Protein AF-A0A1I7TC74-F1 (afdb_monomer_lite)

Sequence (71 aa):
MSLFHFLKSFAQFIAITFSLFTNIVLITLVIHKSPKKLGNYKYLMCYFCVMSMIYAGLDYVVQPVCLGYGT

pLDDT: mean 73.83, std 10.08, range [42.91, 86.31]

Organism: NCBI:txid1561998

Structure (mmCIF, N/CA/C/O backbone):
data_AF-A0A1I7TC74-F1
#
_entry.id   AF-A0A1I7TC74-F1
#
loop_
_atom_site.group_PDB
_atom_site.id
_atom_site.type_symbol
_atom_site.label_atom_id
_atom_site.label_alt_id
_atom_site.label_comp_id
_atom_site.label_asym_id
_atom_site.label_entity_id
_atom_site.label_seq_id
_atom_site.pdbx_PDB_ins_code
_atom_site.Cartn_x
_atom_site.Cartn_y
_atom_site.Cartn_z
_atom_site.occupancy
_atom_site.B_iso_or_equiv
_atom_site.auth_seq_id
_atom_site.auth_comp_id
_atom_site.auth_asym_id
_atom_site.auth_atom_id
_atom_site.pdbx_PDB_model_num
ATOM 1 N N . MET A 1 1 ? 16.605 4.155 -21.240 1.00 60.00 1 MET A N 1
ATOM 2 C CA . MET A 1 1 ? 15.192 3.783 -20.987 1.00 60.00 1 MET A CA 1
ATOM 3 C C . MET A 1 1 ? 15.034 2.748 -19.863 1.00 60.00 1 MET A C 1
ATOM 5 O O . MET A 1 1 ? 14.091 2.861 -19.096 1.00 60.00 1 MET A O 1
AT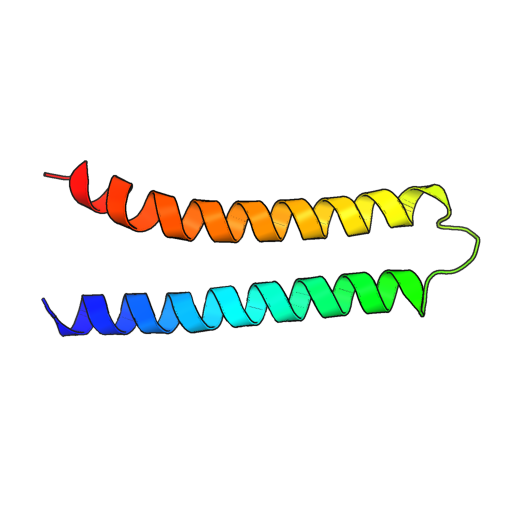OM 9 N N . SER A 1 2 ? 15.970 1.805 -19.686 1.00 67.69 2 SER A N 1
ATOM 10 C CA . SER A 1 2 ? 15.924 0.768 -18.632 1.00 67.69 2 SER A CA 1
ATOM 11 C C . SER A 1 2 ? 16.092 1.286 -17.193 1.00 67.69 2 SER A C 1
ATOM 13 O O . SER A 1 2 ? 15.395 0.829 -16.294 1.00 67.69 2 SER A O 1
ATOM 15 N N . LEU A 1 3 ? 16.972 2.267 -16.969 1.00 76.75 3 LEU A N 1
ATOM 16 C CA . LEU A 1 3 ? 17.305 2.761 -15.623 1.00 76.75 3 LEU A CA 1
ATOM 17 C C . LEU A 1 3 ? 16.114 3.457 -14.937 1.00 76.75 3 LEU A C 1
ATOM 19 O O . LEU A 1 3 ? 15.828 3.192 -13.773 1.00 76.75 3 LEU A O 1
ATOM 23 N N . PHE A 1 4 ? 15.354 4.267 -15.682 1.00 75.75 4 PHE A N 1
ATOM 24 C CA . PHE A 1 4 ? 14.126 4.900 -15.186 1.00 75.75 4 PHE A CA 1
ATOM 25 C C . PHE A 1 4 ? 13.061 3.874 -14.781 1.00 75.75 4 PHE A C 1
ATOM 27 O O . PHE A 1 4 ? 12.401 4.044 -13.759 1.00 75.75 4 PHE A O 1
ATOM 34 N N . HIS A 1 5 ? 12.920 2.791 -15.550 1.00 74.94 5 HIS A N 1
ATOM 35 C CA . HIS A 1 5 ? 11.975 1.717 -15.245 1.00 74.94 5 HIS A CA 1
ATOM 36 C C . HIS A 1 5 ? 12.362 0.977 -13.957 1.00 74.94 5 HIS A C 1
ATOM 38 O O . HIS A 1 5 ? 11.509 0.676 -13.122 1.00 74.94 5 HIS A O 1
ATOM 44 N N . PHE A 1 6 ? 13.664 0.756 -13.763 1.00 75.81 6 PHE A N 1
ATOM 45 C CA . PHE A 1 6 ? 14.204 0.126 -12.562 1.00 75.81 6 PHE A CA 1
ATOM 46 C C . PHE A 1 6 ? 13.992 0.994 -11.315 1.00 75.81 6 PHE A C 1
ATOM 48 O O . PHE A 1 6 ? 13.510 0.505 -10.294 1.00 75.81 6 PHE A O 1
ATOM 55 N N . LEU A 1 7 ? 14.271 2.299 -11.419 1.00 83.00 7 LEU A N 1
ATOM 56 C CA . LEU A 1 7 ? 14.047 3.258 -10.332 1.00 83.00 7 LEU A CA 1
ATOM 57 C C . LEU A 1 7 ? 12.571 3.314 -9.922 1.00 83.00 7 LEU A C 1
ATOM 59 O O . LEU A 1 7 ? 12.257 3.319 -8.733 1.00 83.00 7 LEU A O 1
ATOM 63 N N . LYS A 1 8 ? 11.664 3.314 -10.906 1.00 80.12 8 LYS A N 1
ATOM 64 C CA . LYS A 1 8 ? 10.217 3.339 -10.667 1.00 80.12 8 LYS A CA 1
ATOM 65 C C . LYS A 1 8 ? 9.749 2.070 -9.955 1.00 80.12 8 LYS A C 1
ATOM 67 O O . LYS A 1 8 ? 9.038 2.164 -8.959 1.00 80.12 8 LYS A O 1
ATOM 72 N N . SER A 1 9 ? 10.210 0.901 -10.405 1.00 80.69 9 SER A N 1
ATOM 73 C CA . SER A 1 9 ? 9.899 -0.383 -9.764 1.00 80.69 9 SER A CA 1
ATOM 74 C C . SER A 1 9 ? 10.402 -0.441 -8.320 1.00 80.69 9 SER A C 1
ATOM 76 O O . SER A 1 9 ? 9.708 -0.950 -7.442 1.00 80.69 9 SER A O 1
ATOM 78 N N . PHE A 1 10 ? 11.593 0.099 -8.058 1.00 83.69 10 PHE A N 1
ATOM 79 C CA . PHE A 1 10 ? 12.166 0.132 -6.716 1.00 83.69 10 PHE A CA 1
ATOM 80 C C . PHE A 1 10 ? 11.398 1.084 -5.788 1.00 83.69 10 PHE A C 1
ATOM 82 O O . PHE A 1 10 ? 11.067 0.724 -4.659 1.00 83.69 10 PHE A O 1
ATOM 89 N N . ALA A 1 11 ? 11.037 2.271 -6.282 1.00 84.00 11 ALA A N 1
ATOM 90 C CA . ALA A 1 11 ? 10.217 3.224 -5.539 1.00 84.00 11 ALA A CA 1
ATOM 91 C C . ALA A 1 11 ? 8.829 2.650 -5.199 1.00 84.00 11 ALA A C 1
ATOM 93 O O . ALA A 1 11 ? 8.360 2.809 -4.075 1.00 84.00 11 ALA A O 1
ATOM 94 N N . GLN A 1 12 ? 8.200 1.934 -6.135 1.00 81.81 12 GLN A N 1
ATOM 95 C CA . GLN A 1 12 ? 6.920 1.251 -5.912 1.00 81.81 12 GLN A CA 1
ATOM 96 C C . GLN A 1 12 ? 7.030 0.152 -4.855 1.00 81.81 12 GLN A C 1
ATOM 98 O O . GLN A 1 12 ? 6.179 0.057 -3.976 1.00 81.81 12 GLN A O 1
ATOM 103 N N . PHE A 1 13 ? 8.110 -0.630 -4.873 1.00 83.75 13 PHE A N 1
ATOM 104 C CA . PHE A 1 13 ? 8.354 -1.646 -3.851 1.00 83.75 13 PHE A CA 1
ATOM 105 C C . PHE A 1 13 ? 8.450 -1.036 -2.444 1.00 83.75 13 PHE A C 1
ATOM 107 O O . PHE A 1 13 ? 7.831 -1.533 -1.497 1.00 83.75 13 PHE A O 1
ATOM 114 N N . ILE A 1 14 ? 9.166 0.087 -2.312 1.00 86.31 14 ILE A N 1
ATOM 115 C CA . ILE A 1 14 ? 9.259 0.833 -1.050 1.00 86.31 14 ILE A CA 1
ATOM 116 C C . ILE A 1 14 ? 7.891 1.397 -0.654 1.00 86.31 14 ILE A C 1
ATOM 118 O O . ILE A 1 14 ? 7.503 1.274 0.505 1.00 86.31 14 ILE A O 1
ATOM 122 N N . ALA A 1 15 ? 7.141 1.973 -1.596 1.00 84.06 15 ALA A N 1
ATOM 123 C CA . ALA A 1 15 ? 5.828 2.559 -1.334 1.00 84.06 15 ALA A CA 1
ATOM 124 C C . ALA A 1 15 ? 4.811 1.518 -0.842 1.00 84.06 15 ALA A C 1
ATOM 126 O O . ALA A 1 15 ? 4.114 1.762 0.143 1.00 84.06 15 ALA A O 1
ATOM 127 N N . ILE A 1 16 ? 4.766 0.339 -1.468 1.00 80.19 16 ILE A N 1
ATOM 128 C CA . ILE A 1 16 ? 3.882 -0.762 -1.061 1.00 80.19 16 ILE A CA 1
ATOM 129 C C . ILE A 1 16 ? 4.276 -1.269 0.331 1.00 80.19 16 ILE A C 1
ATOM 131 O O . ILE A 1 16 ? 3.417 -1.420 1.201 1.00 80.19 16 ILE A O 1
ATOM 135 N N . THR A 1 17 ? 5.575 -1.467 0.570 1.00 83.88 17 THR A N 1
ATOM 136 C CA . THR A 1 17 ? 6.093 -1.914 1.874 1.00 83.88 17 THR A CA 1
ATOM 137 C C . THR A 1 17 ? 5.775 -0.904 2.977 1.00 83.88 17 THR A C 1
ATOM 139 O O . THR A 1 17 ? 5.307 -1.280 4.053 1.00 83.88 17 THR A O 1
ATOM 142 N N . PHE A 1 18 ? 5.976 0.386 2.705 1.00 84.12 18 PHE A N 1
ATOM 143 C CA . PHE A 1 18 ? 5.669 1.465 3.637 1.00 84.12 18 PHE A CA 1
ATOM 144 C C . PHE A 1 18 ? 4.166 1.551 3.907 1.00 84.12 18 PHE A C 1
ATOM 146 O O . PHE A 1 18 ? 3.762 1.595 5.064 1.00 84.12 18 PHE A O 1
ATOM 153 N N . SER A 1 19 ? 3.331 1.481 2.868 1.00 82.06 19 SER A N 1
ATOM 154 C CA . SER A 1 19 ? 1.873 1.530 3.006 1.00 82.06 19 SER A CA 1
ATOM 155 C C . SER A 1 19 ? 1.336 0.355 3.833 1.00 82.06 19 SER A C 1
ATOM 157 O O . SER A 1 19 ? 0.521 0.553 4.736 1.00 82.06 19 SER A O 1
ATOM 159 N N . LEU A 1 20 ? 1.841 -0.865 3.616 1.00 81.31 20 LEU A N 1
ATOM 160 C CA . LEU A 1 20 ? 1.513 -2.024 4.454 1.00 81.31 20 LEU A CA 1
ATOM 161 C C . LEU A 1 20 ? 1.926 -1.800 5.912 1.00 81.31 20 LEU A C 1
ATOM 163 O O . LEU A 1 20 ? 1.112 -1.979 6.819 1.00 81.31 20 LEU A O 1
ATOM 167 N N . PHE A 1 21 ? 3.162 -1.352 6.141 1.00 84.88 21 PHE A N 1
ATOM 168 C CA . PHE A 1 21 ? 3.670 -1.085 7.484 1.00 84.88 21 PHE A CA 1
ATOM 169 C C . PHE A 1 21 ? 2.833 -0.022 8.211 1.00 84.88 21 PHE A C 1
ATOM 171 O O . PHE A 1 21 ? 2.397 -0.243 9.341 1.00 84.88 21 PHE A O 1
ATOM 178 N N . THR A 1 22 ? 2.540 1.106 7.561 1.00 80.88 22 THR A N 1
ATOM 179 C CA . THR A 1 22 ? 1.748 2.196 8.142 1.00 80.88 22 THR A CA 1
ATOM 180 C C . THR A 1 22 ? 0.325 1.749 8.478 1.00 80.88 22 THR A C 1
ATOM 182 O O . THR A 1 22 ? -0.155 2.042 9.573 1.00 80.88 22 THR A O 1
ATOM 185 N N . ASN A 1 23 ? -0.333 0.986 7.599 1.00 81.38 23 ASN A N 1
ATOM 186 C CA . ASN A 1 23 ? -1.677 0.462 7.855 1.00 81.38 23 ASN A CA 1
ATOM 187 C C . ASN A 1 23 ? -1.702 -0.536 9.030 1.00 81.38 23 ASN A C 1
ATOM 189 O O . ASN A 1 23 ? -2.594 -0.463 9.877 1.00 81.38 23 ASN A O 1
ATOM 193 N N . ILE A 1 24 ? -0.697 -1.414 9.149 1.00 79.56 24 ILE A N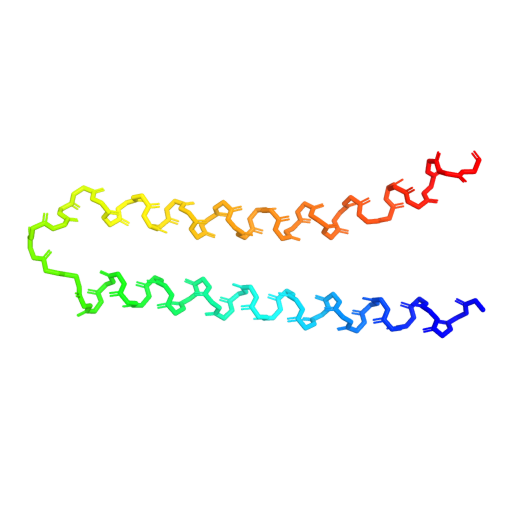 1
ATOM 194 C CA . ILE A 1 24 ? -0.556 -2.337 10.293 1.00 79.56 24 ILE A CA 1
ATOM 195 C C . I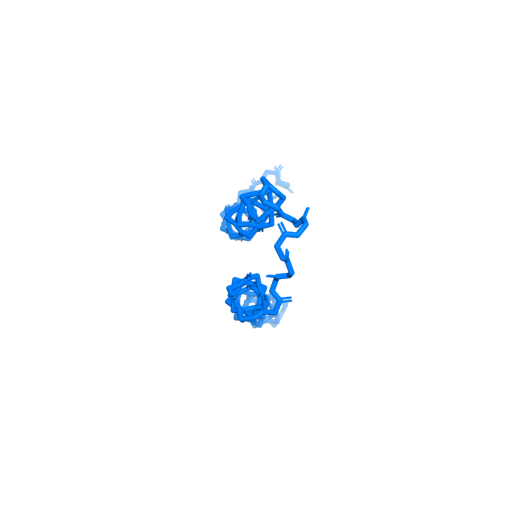LE A 1 24 ? -0.330 -1.562 11.599 1.00 79.56 24 ILE A C 1
ATOM 197 O O . ILE A 1 24 ? -0.951 -1.870 12.624 1.00 79.56 24 ILE A O 1
ATOM 201 N N . VAL A 1 25 ? 0.523 -0.534 11.574 1.00 79.44 25 VAL A N 1
ATOM 202 C CA . VAL A 1 25 ? 0.783 0.327 12.738 1.00 79.44 25 VAL A CA 1
ATOM 203 C C . VAL A 1 25 ? -0.487 1.064 13.164 1.00 79.44 25 VAL A C 1
ATOM 205 O O . VAL A 1 25 ? -0.784 1.100 14.357 1.00 79.44 25 VAL A O 1
ATOM 208 N N . LEU A 1 26 ? -1.276 1.590 12.222 1.00 78.00 26 LEU A N 1
ATOM 209 C CA . LEU A 1 26 ? -2.556 2.242 12.515 1.00 78.00 26 LEU A CA 1
ATOM 210 C C . LEU A 1 26 ? -3.554 1.284 13.174 1.00 78.00 26 LEU A C 1
ATOM 212 O O . LEU A 1 26 ? -4.121 1.628 14.212 1.00 78.00 26 LEU A O 1
ATOM 216 N N . ILE A 1 27 ? -3.735 0.078 12.628 1.00 76.88 27 ILE A N 1
ATOM 217 C CA . ILE A 1 27 ? -4.607 -0.952 13.220 1.00 76.88 27 ILE A CA 1
ATOM 218 C C . ILE A 1 27 ? -4.137 -1.294 14.641 1.00 76.88 27 ILE A C 1
ATOM 220 O O . ILE A 1 27 ? -4.939 -1.322 15.577 1.00 76.88 27 ILE A O 1
ATOM 224 N N . THR A 1 28 ? -2.828 -1.472 14.827 1.00 75.62 28 THR A N 1
ATOM 225 C CA . THR A 1 28 ? -2.230 -1.747 16.141 1.00 75.62 28 THR A CA 1
ATOM 226 C C . THR A 1 28 ? -2.496 -0.599 17.119 1.00 75.62 28 THR A C 1
ATOM 228 O O . THR A 1 28 ? -2.905 -0.840 18.254 1.00 75.62 28 THR A O 1
ATOM 231 N N . LEU A 1 29 ? -2.357 0.658 16.689 1.00 74.44 29 LEU A N 1
ATOM 232 C CA . LEU A 1 29 ? -2.617 1.836 17.522 1.00 74.44 29 LEU A CA 1
ATOM 233 C C . LEU A 1 29 ? -4.100 1.950 17.919 1.00 74.44 29 LEU A C 1
ATOM 235 O O . LEU A 1 29 ? -4.414 2.278 19.067 1.00 74.44 29 LEU A O 1
ATOM 239 N N . VAL A 1 30 ? -5.007 1.649 16.983 1.00 75.94 30 VAL A N 1
ATOM 240 C CA . VAL A 1 30 ? -6.466 1.638 17.187 1.00 75.94 30 VAL A CA 1
ATOM 241 C C . VAL A 1 30 ? -6.878 0.565 18.196 1.00 75.94 30 VAL A C 1
ATOM 243 O O . VAL A 1 30 ? -7.768 0.798 19.020 1.00 75.94 30 VAL A O 1
ATOM 246 N N . ILE A 1 31 ? -6.237 -0.603 18.165 1.00 69.94 31 ILE A N 1
ATOM 247 C CA . ILE A 1 31 ? -6.519 -1.688 19.110 1.00 69.94 31 ILE A CA 1
ATOM 248 C C . ILE A 1 31 ? -5.919 -1.365 20.484 1.00 69.94 31 ILE A C 1
ATOM 250 O O . ILE A 1 31 ? -6.633 -1.412 21.485 1.00 69.94 31 ILE A O 1
ATOM 254 N N . HIS A 1 32 ? -4.638 -0.994 20.536 1.00 67.62 32 HIS A N 1
ATOM 255 C CA . HIS A 1 32 ? -3.875 -0.932 21.785 1.00 67.62 32 HIS A CA 1
ATOM 256 C C . HIS A 1 32 ? -4.078 0.366 22.579 1.00 67.62 32 HIS A C 1
ATOM 258 O O . HIS A 1 32 ? -4.028 0.352 23.807 1.00 67.62 32 HIS A O 1
ATOM 264 N N . LYS A 1 33 ? -4.306 1.504 21.906 1.00 63.53 33 LYS A N 1
ATOM 265 C CA . LYS A 1 33 ? -4.289 2.832 22.546 1.00 63.53 33 LYS A CA 1
ATOM 266 C C . LYS A 1 33 ? -5.622 3.573 22.503 1.00 63.53 33 LYS A C 1
ATOM 268 O O . LYS A 1 33 ? -5.654 4.772 22.766 1.00 63.53 33 LYS A O 1
ATOM 273 N N . SER A 1 34 ? -6.718 2.911 22.141 1.00 52.69 34 SER A N 1
ATOM 274 C CA . SER A 1 34 ? -7.972 3.625 21.911 1.00 52.69 34 SER A CA 1
ATOM 275 C C . SER A 1 34 ? -8.819 3.769 23.187 1.00 52.69 34 SER A C 1
ATOM 277 O O . SER A 1 34 ? -9.353 2.773 23.689 1.00 52.69 34 SER A O 1
ATOM 279 N N . PRO A 1 35 ? -8.962 5.000 23.725 1.00 53.47 35 PRO A N 1
ATOM 280 C CA . PRO A 1 35 ? -9.795 5.285 24.888 1.00 53.47 35 PRO A CA 1
ATOM 281 C C . PRO A 1 35 ? -11.277 5.021 24.601 1.00 53.47 35 PRO A C 1
ATOM 283 O O . PRO A 1 35 ? -11.773 5.267 23.503 1.00 53.47 35 PRO A O 1
ATOM 286 N N . LYS A 1 36 ? -12.019 4.597 25.632 1.00 54.59 36 LYS A N 1
ATOM 287 C CA . LYS A 1 36 ? -13.446 4.208 25.574 1.00 54.59 36 LYS A CA 1
ATOM 288 C C . LYS A 1 36 ? -14.401 5.285 25.005 1.00 54.59 36 LYS A C 1
ATOM 290 O O . LYS A 1 36 ? -15.537 4.962 24.685 1.00 54.59 36 LYS A O 1
ATOM 295 N N . LYS A 1 37 ? -13.948 6.537 24.824 1.00 54.00 37 LYS A N 1
ATOM 296 C CA . LYS A 1 37 ? -14.687 7.631 24.155 1.00 54.00 37 LYS A CA 1
ATOM 297 C C . LYS A 1 37 ? -14.704 7.553 22.617 1.00 54.00 37 LYS A C 1
ATOM 299 O O . LYS A 1 37 ? -15.533 8.210 22.003 1.00 54.00 37 LYS A O 1
ATOM 304 N N . LEU A 1 38 ? -13.838 6.758 21.986 1.00 58.56 38 LEU A N 1
ATOM 305 C CA . LEU A 1 38 ? -13.727 6.629 20.521 1.00 58.56 38 LEU A CA 1
ATOM 306 C C . LEU A 1 38 ? -14.504 5.422 19.964 1.00 58.56 38 LEU A C 1
ATOM 308 O O . LEU A 1 38 ? -14.071 4.813 18.990 1.00 58.56 38 LEU A O 1
ATOM 312 N N . GLY A 1 39 ? -15.632 5.054 20.582 1.00 62.91 39 GLY A N 1
ATOM 313 C CA . GLY A 1 39 ? -16.380 3.824 20.282 1.00 62.91 39 GLY A CA 1
ATOM 314 C C . GLY A 1 39 ? -16.551 3.534 18.784 1.00 62.91 39 GLY A C 1
ATOM 315 O O . GLY A 1 39 ? -15.950 2.595 18.271 1.00 62.91 39 GLY A O 1
ATOM 316 N N . ASN A 1 40 ? -17.311 4.370 18.067 1.00 63.16 40 ASN A N 1
ATOM 317 C CA . ASN A 1 40 ? -17.595 4.161 16.639 1.00 63.16 40 ASN A CA 1
ATOM 318 C C . ASN A 1 40 ? -16.457 4.623 15.704 1.00 63.16 40 ASN A C 1
ATOM 320 O O . ASN A 1 40 ? -16.389 4.230 14.543 1.00 63.16 40 ASN A O 1
ATOM 324 N N . TYR A 1 41 ? -15.535 5.448 16.209 1.00 70.19 41 TYR A N 1
ATOM 325 C CA . TYR A 1 41 ? -14.457 6.045 15.414 1.00 70.19 41 TYR A CA 1
ATOM 326 C C . TYR A 1 41 ? -13.334 5.046 15.088 1.00 70.19 41 TYR A C 1
ATOM 328 O O . TYR A 1 41 ? -12.647 5.190 14.078 1.00 70.19 41 TYR A O 1
ATOM 336 N N . LYS A 1 42 ? -13.191 3.976 15.887 1.00 67.00 42 LYS A N 1
ATOM 337 C CA . LYS A 1 42 ? -12.299 2.844 15.576 1.00 67.00 42 LYS A CA 1
ATOM 338 C C . LYS A 1 42 ? -12.589 2.232 14.20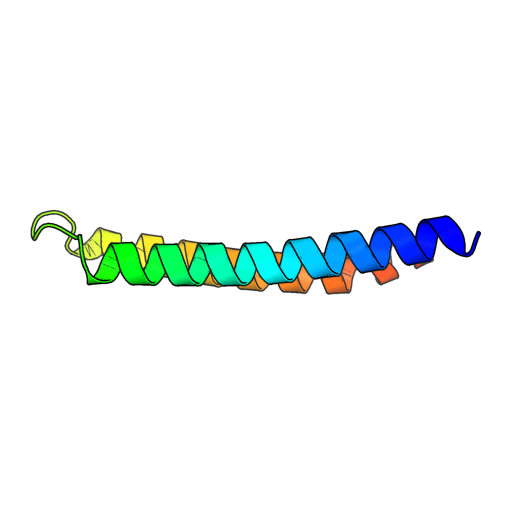5 1.00 67.00 42 LYS A C 1
ATOM 340 O O . LYS A 1 42 ? -11.657 1.895 13.476 1.00 67.00 42 LYS A O 1
ATOM 345 N N . TYR A 1 43 ? -13.868 2.119 13.849 1.00 71.50 43 TYR A N 1
ATOM 346 C CA . TYR A 1 43 ? -14.284 1.558 12.566 1.00 71.50 43 TYR A CA 1
ATOM 347 C C . TYR A 1 43 ? -13.907 2.474 11.399 1.00 71.50 43 TYR A C 1
ATOM 349 O O . TYR A 1 43 ? -13.446 1.971 10.379 1.00 71.50 43 TYR A O 1
ATOM 357 N N .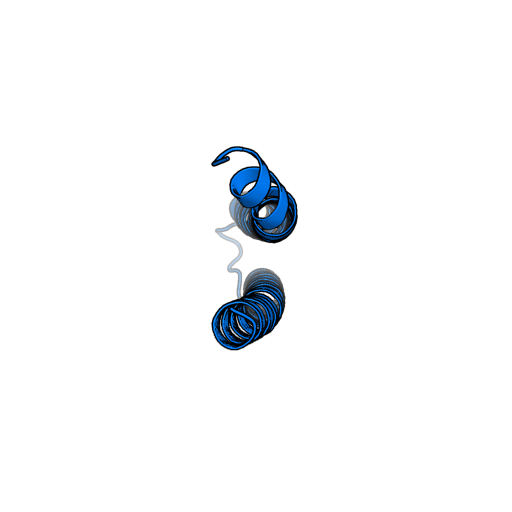 LEU A 1 44 ? -13.992 3.802 11.566 1.00 76.75 44 LEU A N 1
ATOM 358 C CA . LEU A 1 44 ? -13.523 4.757 10.554 1.00 76.75 44 LEU A CA 1
ATOM 359 C C . LEU A 1 44 ? -12.013 4.650 10.306 1.00 76.75 44 LEU A C 1
ATOM 361 O O . LEU A 1 44 ? -11.586 4.678 9.157 1.00 76.75 44 LEU A O 1
ATOM 365 N N . MET A 1 45 ? -11.198 4.505 11.354 1.00 77.94 45 MET A N 1
ATOM 366 C CA . MET A 1 45 ? -9.744 4.358 11.187 1.00 77.94 45 MET A CA 1
ATOM 367 C C . MET A 1 45 ? -9.364 3.035 10.515 1.00 77.94 45 MET A C 1
ATOM 369 O O . MET A 1 45 ? -8.468 3.010 9.672 1.00 77.94 45 MET A O 1
ATOM 373 N N . CYS A 1 46 ? -10.070 1.948 10.836 1.00 75.94 46 CYS A N 1
ATOM 374 C CA . CYS A 1 46 ? -9.895 0.675 10.140 1.00 75.94 46 CYS A CA 1
ATOM 375 C C . CYS A 1 46 ? -10.307 0.797 8.662 1.00 75.94 46 CYS A C 1
ATOM 377 O O . CYS A 1 46 ? -9.573 0.367 7.774 1.00 75.94 46 CYS A O 1
ATOM 379 N N . TYR A 1 47 ? -11.425 1.477 8.386 1.00 79.75 47 TYR A N 1
ATOM 380 C CA . TYR A 1 47 ? -11.892 1.751 7.027 1.00 79.75 47 TYR A CA 1
ATOM 381 C C . TYR A 1 47 ? -10.894 2.590 6.224 1.00 79.75 47 TYR A C 1
ATOM 383 O O . TYR A 1 47 ? -10.607 2.265 5.076 1.00 79.75 47 TYR A O 1
ATOM 391 N N . PHE A 1 48 ? -10.302 3.621 6.834 1.00 82.31 48 PHE A N 1
ATOM 392 C CA . PHE A 1 48 ? -9.250 4.418 6.203 1.00 82.31 48 PHE A CA 1
ATOM 393 C C . PHE A 1 48 ? -8.036 3.557 5.832 1.00 82.31 48 PHE A C 1
ATOM 395 O O . PHE A 1 48 ? -7.500 3.704 4.737 1.00 82.31 48 PHE A O 1
ATOM 402 N N . CYS A 1 49 ? -7.651 2.604 6.688 1.00 79.12 49 CYS A N 1
ATOM 403 C CA . CYS A 1 49 ? -6.542 1.699 6.388 1.00 79.12 49 CYS A CA 1
ATOM 404 C C . CYS A 1 49 ? -6.848 0.746 5.227 1.00 79.12 49 CYS A C 1
ATOM 406 O O . CYS A 1 49 ? -6.016 0.545 4.343 1.00 79.12 49 CYS A O 1
ATOM 408 N N . VAL A 1 50 ? -8.057 0.178 5.203 1.00 79.38 50 VAL A N 1
ATOM 409 C CA . VAL A 1 50 ? -8.514 -0.684 4.102 1.00 79.38 50 VAL A CA 1
ATOM 410 C C . VAL A 1 50 ? -8.561 0.100 2.792 1.00 79.38 50 VAL A C 1
ATOM 412 O O . VAL A 1 50 ? -8.041 -0.368 1.781 1.00 79.38 50 VAL A O 1
ATOM 415 N N . MET A 1 51 ? -9.104 1.319 2.815 1.00 79.69 51 MET A N 1
ATOM 416 C CA . MET A 1 51 ? -9.139 2.187 1.639 1.00 79.69 51 MET A CA 1
ATOM 417 C C . MET A 1 51 ? -7.740 2.565 1.162 1.00 79.69 51 MET A C 1
ATOM 419 O O . MET A 1 51 ? -7.495 2.562 -0.039 1.00 79.69 51 MET A O 1
ATOM 423 N N . SER A 1 52 ? -6.803 2.808 2.077 1.00 82.00 52 SER A N 1
ATOM 424 C CA . SER A 1 52 ? -5.409 3.110 1.743 1.00 82.00 52 SER A CA 1
ATOM 425 C C . SER A 1 52 ? -4.687 1.914 1.098 1.00 82.00 52 SER A C 1
ATOM 427 O O . SER A 1 52 ? -3.954 2.085 0.124 1.00 82.00 52 SER A O 1
ATOM 429 N N . MET A 1 53 ? -4.953 0.683 1.556 1.00 80.19 53 MET A N 1
ATOM 430 C CA . MET A 1 53 ? -4.458 -0.536 0.895 1.00 80.19 53 MET A CA 1
ATOM 431 C C . MET A 1 53 ? -5.050 -0.726 -0.508 1.00 80.19 53 MET A C 1
ATOM 433 O O . MET A 1 53 ? -4.311 -1.050 -1.439 1.00 80.19 53 MET A O 1
ATOM 437 N N . ILE A 1 54 ? -6.356 -0.492 -0.681 1.00 84.69 54 ILE A N 1
ATOM 438 C CA . ILE A 1 54 ? -7.013 -0.551 -1.998 1.00 84.69 54 ILE A CA 1
ATOM 439 C C . ILE A 1 54 ? -6.411 0.500 -2.933 1.00 84.69 54 ILE A C 1
ATOM 441 O O . ILE A 1 54 ? -6.098 0.189 -4.079 1.00 84.69 54 ILE A O 1
ATOM 445 N N . TYR A 1 55 ? -6.198 1.721 -2.440 1.00 82.94 55 TYR A N 1
ATOM 446 C CA . TYR A 1 55 ? -5.616 2.807 -3.225 1.00 82.94 55 TYR A CA 1
ATOM 447 C C . TYR A 1 55 ? -4.185 2.490 -3.668 1.00 82.94 55 TYR A C 1
ATOM 449 O O . TYR A 1 55 ? -3.848 2.713 -4.823 1.00 82.94 55 TYR A O 1
ATOM 457 N N . ALA A 1 56 ? -3.364 1.904 -2.792 1.00 81.25 56 ALA A N 1
ATOM 458 C CA . ALA A 1 56 ? -2.014 1.465 -3.147 1.00 81.25 56 ALA A CA 1
ATOM 459 C C . ALA A 1 56 ? -2.020 0.355 -4.217 1.00 81.25 56 ALA A C 1
ATOM 461 O O . ALA A 1 56 ? -1.197 0.370 -5.130 1.00 81.25 56 ALA A O 1
ATOM 462 N N . GLY A 1 57 ? -2.968 -0.585 -4.137 1.00 80.25 57 GLY A N 1
ATOM 463 C CA . GLY A 1 57 ? -3.152 -1.609 -5.168 1.00 80.25 57 GLY A CA 1
ATOM 464 C C . GLY A 1 57 ? -3.613 -1.023 -6.505 1.00 80.25 57 GLY A C 1
ATOM 465 O O . GLY A 1 57 ? -3.083 -1.385 -7.554 1.00 80.25 57 GLY A O 1
ATOM 466 N N . LEU A 1 58 ? -4.561 -0.084 -6.475 1.00 83.69 58 LEU A N 1
ATOM 467 C CA . LEU A 1 58 ? -5.027 0.622 -7.669 1.00 83.69 58 LEU A CA 1
ATOM 468 C C . LEU A 1 58 ? -3.915 1.454 -8.307 1.00 83.69 58 LEU A C 1
ATOM 470 O O . LEU A 1 58 ? -3.780 1.417 -9.523 1.00 83.69 58 LEU A O 1
ATOM 474 N N . ASP A 1 59 ? -3.097 2.148 -7.518 1.00 79.62 59 ASP A N 1
ATOM 475 C CA . ASP A 1 59 ? -1.973 2.943 -8.026 1.00 79.62 59 ASP A C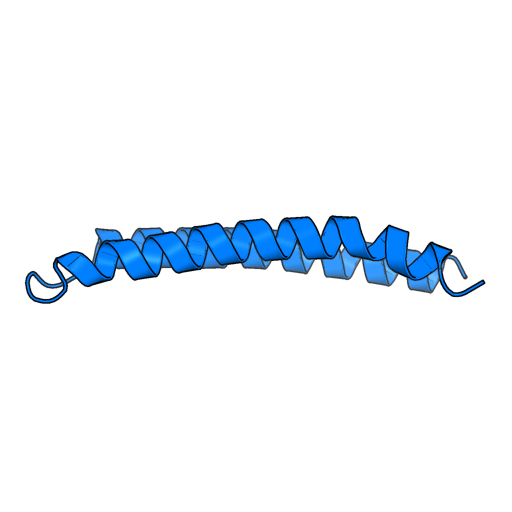A 1
ATOM 476 C C . ASP A 1 59 ? -0.963 2.061 -8.778 1.00 79.62 59 ASP A C 1
ATOM 478 O O . ASP A 1 59 ? -0.535 2.392 -9.886 1.00 79.62 59 ASP A O 1
ATOM 482 N N . TYR A 1 60 ? -0.680 0.869 -8.242 1.00 75.69 60 TYR A N 1
ATOM 483 C CA . TYR A 1 60 ? 0.165 -0.126 -8.901 1.00 75.69 60 TYR A CA 1
ATOM 484 C C . TYR A 1 60 ? -0.437 -0.642 -10.222 1.00 75.69 60 TYR A C 1
ATOM 486 O O . TYR A 1 60 ? 0.280 -0.796 -11.210 1.00 75.69 60 TYR A O 1
ATOM 494 N N . VAL A 1 61 ? -1.754 -0.880 -10.268 1.00 79.25 61 VAL A N 1
ATOM 495 C CA . VAL A 1 61 ? -2.467 -1.377 -11.465 1.00 79.25 61 VAL A CA 1
ATOM 496 C C . VAL A 1 61 ? -2.657 -0.291 -12.527 1.00 79.25 61 VAL A C 1
ATOM 498 O O . VAL A 1 61 ? -2.573 -0.574 -13.721 1.00 79.25 61 VAL A O 1
ATOM 501 N N . VAL A 1 62 ? -2.891 0.956 -12.124 1.00 79.00 62 VAL A N 1
ATOM 502 C CA . VAL A 1 62 ? -3.072 2.101 -13.030 1.00 79.00 62 VAL A CA 1
ATOM 503 C C . VAL A 1 62 ? -1.747 2.512 -13.669 1.00 79.00 62 VAL A C 1
ATOM 505 O O . VAL A 1 62 ? -1.722 2.964 -14.815 1.00 79.00 62 VAL A O 1
ATOM 508 N N . GLN A 1 63 ? -0.626 2.310 -12.978 1.00 69.56 63 GLN A N 1
ATOM 509 C CA . GLN A 1 63 ? 0.694 2.687 -13.468 1.00 69.56 63 GLN A CA 1
ATOM 510 C C . GLN A 1 63 ? 1.076 2.120 -14.857 1.00 69.56 63 GLN A C 1
ATOM 512 O O . GLN A 1 63 ? 1.578 2.906 -15.667 1.00 69.56 63 GLN A O 1
ATOM 517 N N . PRO A 1 64 ? 0.862 0.831 -15.191 1.00 68.19 64 PRO A N 1
ATOM 518 C CA . PRO A 1 64 ? 1.075 0.322 -16.548 1.00 68.19 64 PRO A CA 1
ATOM 519 C C . PRO A 1 64 ? 0.015 0.815 -17.547 1.00 68.19 64 PRO A C 1
ATOM 521 O O . PRO A 1 64 ? 0.337 1.029 -18.713 1.00 68.19 64 PRO A O 1
ATOM 524 N N . VAL A 1 65 ? -1.227 1.043 -17.102 1.00 66.06 65 VAL A N 1
ATOM 525 C CA . VAL A 1 65 ? -2.343 1.480 -17.962 1.00 66.06 65 VAL A CA 1
ATOM 526 C C . VAL A 1 65 ? -2.136 2.915 -18.460 1.00 66.06 65 VAL A C 1
ATOM 528 O O . VAL A 1 65 ? -2.242 3.168 -19.657 1.00 66.06 65 VAL A O 1
ATOM 531 N N . CYS A 1 66 ? -1.741 3.849 -17.588 1.00 60.19 66 CYS A N 1
ATOM 532 C CA . CYS A 1 66 ? -1.440 5.230 -17.990 1.00 60.19 66 CYS A CA 1
ATOM 533 C C . CYS A 1 66 ? -0.210 5.344 -18.906 1.00 60.19 66 CYS A C 1
ATOM 535 O O . CYS A 1 66 ? -0.132 6.271 -19.706 1.00 60.19 66 CYS A O 1
ATOM 537 N N . LEU A 1 67 ? 0.739 4.409 -18.812 1.00 59.44 67 LEU A N 1
ATOM 538 C CA . LEU A 1 67 ? 1.901 4.342 -19.706 1.00 59.44 67 LEU A CA 1
ATOM 539 C C . LEU A 1 67 ? 1.525 3.898 -21.130 1.00 59.44 67 LEU A C 1
ATOM 541 O O . LEU A 1 67 ? 2.205 4.291 -22.071 1.00 59.44 67 LEU A O 1
ATOM 545 N N . GLY A 1 68 ? 0.448 3.123 -21.292 1.00 57.47 68 GLY A N 1
ATOM 546 C CA . GLY A 1 68 ? -0.042 2.673 -22.600 1.00 57.47 68 GLY A CA 1
ATOM 547 C C . GLY A 1 68 ? -0.986 3.649 -23.312 1.00 57.47 68 GLY A C 1
ATOM 548 O O . GLY A 1 68 ? -1.217 3.490 -24.500 1.00 57.47 68 GLY A O 1
ATOM 549 N N . TYR A 1 69 ? -1.551 4.638 -22.609 1.00 57.34 69 TYR A N 1
ATOM 550 C CA . TYR A 1 69 ? -2.544 5.575 -23.172 1.00 57.34 69 TYR A CA 1
ATOM 551 C C . TYR A 1 69 ? -1.905 6.896 -23.641 1.00 57.34 69 TYR A C 1
ATOM 553 O O . TYR A 1 69 ? -2.584 7.747 -24.206 1.00 57.34 69 TYR A O 1
ATOM 561 N N . GLY A 1 70 ? -0.604 7.075 -23.386 1.00 55.53 70 GLY A N 1
ATOM 562 C CA . GLY A 1 70 ? 0.197 8.225 -23.817 1.00 55.53 70 GLY A CA 1
ATOM 563 C C . GLY A 1 70 ? 1.014 7.987 -25.092 1.00 55.53 70 GLY A C 1
ATOM 564 O O . GLY A 1 70 ? 2.038 8.649 -25.260 1.00 55.53 70 GLY A O 1
ATOM 565 N N . THR A 1 71 ? 0.618 7.025 -25.933 1.00 42.91 71 THR A N 1
ATOM 566 C CA . THR A 1 71 ? 1.145 6.826 -27.298 1.00 42.91 71 THR A CA 1
ATOM 567 C C . THR A 1 71 ? 0.166 7.343 -28.331 1.00 42.91 71 THR A C 1
ATOM 569 O O . THR A 1 71 ? -1.019 6.955 -28.216 1.00 42.91 71 THR A O 1
#

Radius of gyration: 16.69 Å; chains: 1; bounding box: 35×11×53 Å

Secondary structure (DSSP, 8-state):
-HHHHHHHHHHHHHHHHHHHHHHHHHHHHHHHS--TT-TTHHHHHHHHHHHHHHHHHHHHHHHHHHHHS--

Foldseek 3Di:
DVVVVVVVVVVLVVVLVVLVVVLVVQLVCLVPPPDPVCVVVSVVSNVVSVVSNVVSVVVVVVVVVVVVVVD

InterPro domains:
  IPR019428 7TM GPCR, serpentine receptor class r (Str) [PF10326] (9-70)